Protein AF-A0A920KPE0-F1 (afdb_monomer_lite)

Secondary structure (DSSP, 8-state):
-HHHHHHHHHHHHHHHHHHHHHHHHHHHHHHHHHHHHHHHHTTT--HHHHHHHTHHHHHHHHHHHHHHHHHIIIII--GGG--THHHHHHHHHHHHHHHHHHHHHHHHHHHHHHHTT-----S-GGGGTTS-PPP----

Foldseek 3Di:
DPVVVVVVVVVVVVVVVVLVVLVVQLVVLCVVLVVVVVVVVVVPDDPLVVLLSCLSNLLSVLVSQVVVLVCCVPPPDDPVNCDDPNVVVSVVSNVVSVVSNVSSVVSVVVVVVVCVPDDDDDDDPVVCPVPPDDDDDDD

Sequence (139 aa):
MTASTGLYQVFRWVKYLTYALLSLNIWLFFSEELNSARFAIETGEEVALGVQLFSATLDTLAWVILLLLFELETAVIPDERLRGKIRFGIHGVRMLCTAAIVMAFLGYFGEWLTLLPSELLSGDACSRVTESWSVMNQA

Radius of gyration: 21.75 Å; chains: 1; bounding box: 50×40×61 Å

Structure (mmCIF, N/CA/C/O backbone):
data_AF-A0A920KPE0-F1
#
_entry.id   AF-A0A920KPE0-F1
#
loop_
_atom_site.group_PDB
_atom_site.id
_atom_site.type_symbol
_atom_site.label_atom_id
_atom_site.label_alt_id
_atom_site.label_comp_id
_atom_site.label_asym_id
_atom_site.label_entity_id
_atom_site.label_seq_id
_atom_site.pdbx_PDB_ins_code
_atom_site.Cartn_x
_atom_site.Cartn_y
_atom_site.Cartn_z
_atom_site.occupancy
_atom_site.B_iso_or_equiv
_atom_site.auth_seq_id
_atom_site.auth_comp_id
_atom_site.auth_asym_id
_atom_site.auth_atom_id
_atom_site.pdbx_PDB_model_num
ATOM 1 N N . MET A 1 1 ? -31.176 -10.974 26.320 1.00 53.03 1 MET A N 1
ATOM 2 C CA . MET A 1 1 ? -29.809 -10.415 26.466 1.00 53.03 1 MET A CA 1
ATOM 3 C C . MET A 1 1 ? -28.757 -11.121 25.599 1.00 53.03 1 MET A C 1
ATOM 5 O O . MET A 1 1 ? -27.768 -10.487 25.276 1.00 53.03 1 MET A O 1
ATOM 9 N N . THR A 1 2 ? -28.966 -12.364 25.146 1.00 58.94 2 THR A N 1
ATOM 10 C CA . THR A 1 2 ? -27.995 -13.158 24.355 1.00 58.94 2 THR A CA 1
ATOM 11 C C . THR A 1 2 ? -27.846 -12.752 22.880 1.00 58.94 2 THR A C 1
ATOM 13 O O . THR A 1 2 ? -26.748 -12.824 22.337 1.00 58.94 2 THR A O 1
ATOM 16 N N . ALA A 1 3 ? -28.913 -12.274 22.227 1.00 60.16 3 ALA A N 1
ATOM 17 C CA . ALA A 1 3 ? -28.871 -11.899 20.806 1.00 60.16 3 ALA A CA 1
ATOM 18 C C . ALA A 1 3 ? -27.933 -10.707 20.507 1.00 60.16 3 ALA A C 1
ATOM 20 O O . ALA A 1 3 ? -27.247 -10.697 19.487 1.00 60.16 3 ALA A O 1
ATOM 21 N N . SER A 1 4 ? -27.852 -9.735 21.426 1.00 66.06 4 SER A N 1
ATOM 22 C CA . SER A 1 4 ? -26.984 -8.552 21.293 1.00 66.06 4 SER A CA 1
ATOM 23 C C . SER A 1 4 ? -25.494 -8.920 21.363 1.00 66.06 4 SER A C 1
ATOM 25 O O . SER A 1 4 ? -24.676 -8.410 20.599 1.00 66.06 4 SER A O 1
ATOM 27 N N . THR A 1 5 ? -25.139 -9.890 22.211 1.00 75.75 5 THR A N 1
ATOM 28 C CA . THR A 1 5 ? -23.757 -10.365 22.354 1.00 75.75 5 THR A CA 1
ATOM 29 C C . THR A 1 5 ? -23.283 -11.134 21.118 1.00 75.75 5 THR A C 1
ATOM 31 O O . THR A 1 5 ? -22.133 -10.980 20.715 1.00 75.75 5 THR A O 1
ATOM 34 N N . GLY A 1 6 ? -24.163 -11.923 20.489 1.00 84.12 6 GLY A N 1
ATOM 35 C CA . GLY A 1 6 ? -23.836 -12.690 19.281 1.00 84.12 6 GLY A CA 1
ATOM 36 C C . GLY A 1 6 ? -23.527 -11.803 18.072 1.00 84.12 6 GLY A C 1
ATOM 37 O O . GLY A 1 6 ? -22.489 -11.971 17.437 1.00 84.12 6 GLY A O 1
ATOM 38 N N . LEU A 1 7 ? -24.372 -10.802 17.798 1.00 85.31 7 LEU A N 1
ATOM 39 C CA . LEU A 1 7 ? -24.152 -9.844 16.704 1.00 85.31 7 LEU A CA 1
ATOM 40 C C . LEU A 1 7 ? -22.862 -9.037 16.895 1.00 85.31 7 LEU A C 1
ATOM 42 O O . LEU A 1 7 ? -22.099 -8.851 15.949 1.00 85.31 7 LEU A O 1
ATOM 46 N N . TYR A 1 8 ? -22.585 -8.616 18.131 1.00 86.88 8 TYR A N 1
ATOM 47 C CA . TYR A 1 8 ? -21.343 -7.925 18.465 1.00 86.88 8 TYR A CA 1
ATOM 48 C C . TYR A 1 8 ? -20.101 -8.794 18.211 1.00 86.88 8 TYR A C 1
ATOM 50 O O . TYR A 1 8 ? -19.099 -8.311 17.681 1.00 86.88 8 TYR A O 1
ATOM 58 N N . GLN A 1 9 ? -20.159 -10.085 18.553 1.00 88.81 9 GLN A N 1
ATOM 59 C CA . GLN A 1 9 ? -19.064 -11.016 18.280 1.00 88.81 9 GLN A CA 1
ATOM 60 C C . GLN A 1 9 ? -18.859 -11.227 16.779 1.00 88.81 9 GLN A C 1
ATOM 62 O O . GLN A 1 9 ? -17.719 -11.163 16.326 1.00 88.81 9 GLN A O 1
ATOM 67 N N . VAL A 1 10 ? -19.931 -11.414 16.001 1.00 92.06 10 VAL A N 1
ATOM 68 C CA . VAL A 1 10 ? -19.840 -11.543 14.535 1.00 92.06 10 VAL A CA 1
ATOM 69 C C . VAL A 1 10 ? -19.199 -10.301 13.923 1.00 92.06 10 VAL A C 1
ATOM 71 O O . VAL A 1 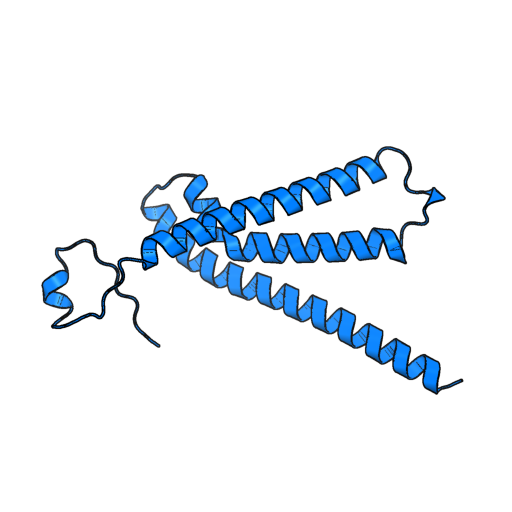10 ? -18.252 -10.423 13.151 1.00 92.06 10 VAL A O 1
ATOM 74 N N . PHE A 1 11 ? -19.642 -9.106 14.319 1.00 89.50 11 PHE A N 1
ATOM 75 C CA . PHE A 1 11 ? -19.056 -7.852 13.846 1.00 89.50 11 PHE A CA 1
ATOM 76 C C . PHE A 1 11 ? -17.555 -7.761 14.158 1.00 89.50 11 PHE A C 1
ATOM 78 O O . PHE A 1 11 ? -16.749 -7.410 13.296 1.00 89.50 11 PHE A O 1
ATOM 85 N N . ARG A 1 12 ? -17.158 -8.140 15.378 1.00 89.62 12 ARG A N 1
ATOM 86 C CA . ARG A 1 12 ? -15.751 -8.167 15.789 1.00 89.62 12 ARG A CA 1
ATOM 87 C C . ARG A 1 12 ? -14.926 -9.157 14.955 1.00 89.62 12 ARG A C 1
ATOM 89 O O . ARG A 1 12 ? -13.814 -8.819 14.559 1.00 89.62 12 ARG A O 1
ATOM 96 N N . TRP A 1 13 ? -15.465 -10.342 14.675 1.00 94.06 13 TRP A N 1
ATOM 97 C CA . TRP A 1 13 ? -14.807 -11.350 13.842 1.00 94.06 13 TRP A CA 1
ATOM 98 C C . TRP A 1 13 ? -14.624 -10.887 12.405 1.00 94.06 13 TRP A C 1
ATOM 100 O O . TRP A 1 13 ? -13.517 -10.984 11.887 1.00 94.06 13 TRP A O 1
ATOM 110 N N . VAL A 1 14 ? -15.672 -10.335 11.791 1.00 94.50 14 VAL A N 1
ATOM 111 C CA . VAL A 1 14 ? -15.598 -9.788 10.430 1.00 94.50 14 VAL A CA 1
ATOM 112 C C . VAL A 1 14 ? -14.526 -8.706 10.358 1.00 94.50 14 VAL A C 1
ATOM 114 O O . VAL A 1 14 ? -13.684 -8.754 9.472 1.00 94.50 14 VAL A O 1
ATOM 117 N N . LYS A 1 15 ? -14.482 -7.789 11.333 1.00 90.56 15 LYS A N 1
ATOM 118 C CA . LYS A 1 15 ? -13.456 -6.741 11.387 1.00 90.56 15 LYS A CA 1
ATOM 119 C C . LYS A 1 15 ? -12.037 -7.317 11.398 1.00 90.56 15 LYS A C 1
ATOM 121 O O . LYS A 1 15 ? -11.203 -6.909 10.594 1.00 90.56 15 LYS A O 1
ATOM 126 N N . TYR A 1 16 ? -11.750 -8.260 12.296 1.00 91.69 16 TYR A N 1
ATOM 127 C CA . TYR A 1 16 ? -10.410 -8.849 12.384 1.00 91.69 16 TYR A CA 1
ATOM 128 C C . TYR A 1 16 ? -10.060 -9.711 11.175 1.00 91.69 16 TYR A C 1
ATOM 130 O O . TYR A 1 16 ? -8.910 -9.699 10.748 1.00 91.69 16 TYR A O 1
ATOM 138 N N . LEU A 1 17 ? -11.041 -10.408 10.599 1.00 94.94 17 LEU A N 1
ATOM 139 C CA . LEU A 1 17 ? -10.851 -11.150 9.361 1.00 94.94 17 LEU A CA 1
ATOM 140 C C . LEU A 1 17 ? -10.487 -10.204 8.214 1.00 94.94 17 LEU A C 1
ATOM 142 O O . LEU A 1 17 ? -9.527 -10.471 7.503 1.00 94.94 17 LEU A O 1
ATOM 146 N N . THR A 1 18 ? -11.188 -9.076 8.076 1.00 93.94 18 THR A N 1
ATOM 147 C CA . THR A 1 18 ? -10.865 -8.048 7.082 1.00 93.94 18 THR A CA 1
ATOM 148 C C . THR A 1 18 ? -9.434 -7.550 7.265 1.00 93.94 18 THR A C 1
ATOM 150 O O . THR A 1 18 ? -8.657 -7.613 6.319 1.00 93.94 18 THR A O 1
ATOM 153 N N . TYR A 1 19 ? -9.031 -7.151 8.477 1.00 92.69 19 TYR A N 1
ATOM 154 C CA . TYR A 1 19 ? -7.646 -6.723 8.717 1.00 92.69 19 TYR A CA 1
ATOM 155 C C . TYR A 1 19 ? -6.619 -7.817 8.396 1.00 92.69 19 TYR A C 1
ATOM 157 O O . TYR A 1 19 ? -5.607 -7.521 7.770 1.00 92.69 19 TYR A O 1
ATOM 165 N N . ALA A 1 20 ? -6.887 -9.075 8.754 1.00 93.19 20 ALA A N 1
ATOM 166 C CA . ALA A 1 20 ? -5.997 -10.190 8.438 1.00 93.19 20 ALA A CA 1
ATOM 167 C C . ALA A 1 20 ? -5.871 -10.427 6.923 1.00 93.19 20 ALA A C 1
ATOM 169 O O . ALA A 1 20 ? -4.768 -10.635 6.424 1.00 93.19 20 ALA A O 1
ATOM 170 N N . LEU A 1 21 ? -6.981 -10.355 6.184 1.00 94.25 21 LEU A N 1
ATOM 171 C CA . LEU A 1 21 ? -6.994 -10.497 4.727 1.00 94.25 21 LEU A CA 1
ATOM 172 C C . LEU A 1 21 ? -6.289 -9.330 4.025 1.00 94.25 21 LEU A C 1
ATOM 174 O O . LEU A 1 21 ? -5.587 -9.554 3.040 1.00 94.25 21 LEU A O 1
ATOM 178 N N . LEU A 1 22 ? -6.422 -8.104 4.540 1.00 93.25 22 LEU A N 1
ATOM 179 C CA . LEU A 1 22 ? -5.677 -6.953 4.026 1.00 93.25 22 LEU A CA 1
ATOM 180 C C . LEU A 1 22 ? -4.174 -7.095 4.308 1.00 93.25 22 LEU A C 1
ATOM 182 O O . LEU A 1 22 ? -3.365 -6.852 3.418 1.00 93.25 22 LEU A O 1
ATOM 186 N N . SER A 1 23 ? -3.785 -7.551 5.503 1.00 91.12 23 SER A N 1
ATOM 187 C CA . SER A 1 23 ? -2.382 -7.864 5.809 1.00 91.12 23 SER A CA 1
ATOM 188 C C . SER A 1 23 ? -1.822 -8.968 4.910 1.00 91.12 23 SER A C 1
ATOM 190 O O . SER A 1 23 ? -0.671 -8.884 4.489 1.00 91.12 23 SER A O 1
ATOM 192 N N . LEU A 1 24 ? -2.633 -9.977 4.578 1.00 93.75 24 LEU A N 1
ATOM 193 C CA . LEU A 1 24 ? -2.250 -11.009 3.618 1.00 93.75 24 LEU A CA 1
ATOM 194 C C . LEU A 1 24 ? -2.066 -10.431 2.208 1.00 93.75 24 LEU A C 1
ATOM 196 O O . LEU A 1 24 ? -1.101 -10.790 1.546 1.00 93.75 24 LEU A O 1
ATOM 200 N N . ASN A 1 25 ? -2.941 -9.518 1.768 1.00 93.75 25 ASN A N 1
ATOM 201 C CA . ASN A 1 25 ? -2.790 -8.814 0.487 1.00 93.75 25 ASN A CA 1
ATOM 202 C C . ASN A 1 25 ? -1.448 -8.082 0.409 1.00 93.75 25 ASN A C 1
ATOM 204 O O . ASN A 1 25 ? -0.696 -8.293 -0.535 1.00 93.75 25 ASN A O 1
ATOM 208 N N . ILE A 1 26 ? -1.120 -7.296 1.438 1.00 92.06 26 ILE A N 1
ATOM 209 C CA . ILE A 1 26 ? 0.157 -6.576 1.526 1.00 92.06 26 ILE A CA 1
ATOM 210 C C . ILE A 1 26 ? 1.337 -7.544 1.401 1.00 92.06 26 ILE A C 1
ATOM 212 O O . ILE A 1 26 ? 2.285 -7.269 0.677 1.00 92.06 26 ILE A O 1
ATOM 216 N N . TRP A 1 27 ? 1.287 -8.686 2.095 1.00 91.88 27 TRP A N 1
ATOM 217 C CA . TRP A 1 27 ? 2.353 -9.686 2.026 1.00 91.88 27 TRP A CA 1
ATOM 218 C C . TRP A 1 27 ? 2.507 -10.294 0.627 1.00 91.88 27 TRP A C 1
ATOM 220 O O . TRP A 1 27 ? 3.632 -10.443 0.151 1.00 91.88 27 TRP A O 1
ATOM 230 N N . LEU A 1 28 ? 1.393 -10.651 -0.021 1.00 91.75 28 LEU A N 1
ATOM 231 C CA . LEU A 1 28 ? 1.405 -11.236 -1.362 1.00 91.75 28 LEU A CA 1
ATOM 232 C C . LEU A 1 28 ? 1.988 -10.255 -2.384 1.00 91.75 28 LEU A C 1
ATOM 234 O O . LEU A 1 28 ? 2.938 -10.616 -3.075 1.00 91.75 28 LEU A O 1
ATOM 238 N N . PHE A 1 29 ? 1.503 -9.008 -2.400 1.00 90.31 29 PHE A N 1
ATOM 239 C CA . PHE A 1 29 ? 2.032 -7.974 -3.294 1.00 90.31 29 PHE A CA 1
ATOM 240 C C . PHE A 1 29 ? 3.506 -7.700 -3.027 1.00 90.31 29 PHE A C 1
ATOM 242 O O . PHE A 1 29 ? 4.317 -7.750 -3.946 1.00 90.31 29 PHE A O 1
ATOM 249 N N . PHE A 1 30 ? 3.889 -7.528 -1.763 1.00 88.12 30 PHE A N 1
ATOM 250 C CA . PHE A 1 30 ? 5.278 -7.255 -1.419 1.00 88.12 30 PHE A CA 1
ATOM 251 C C . PHE A 1 30 ? 6.212 -8.394 -1.844 1.00 88.12 30 PHE A C 1
ATOM 253 O O . PHE A 1 30 ? 7.331 -8.145 -2.289 1.00 88.12 30 PHE A O 1
ATOM 260 N N . SER A 1 31 ? 5.765 -9.648 -1.732 1.00 89.75 31 SER A N 1
ATOM 261 C CA . SER A 1 31 ? 6.545 -10.805 -2.170 1.00 89.75 31 SER A CA 1
ATOM 262 C C . SER A 1 31 ? 6.767 -10.818 -3.684 1.00 89.75 31 SER A C 1
ATOM 264 O O . SER A 1 31 ? 7.859 -11.170 -4.130 1.00 89.75 31 SER A O 1
ATOM 266 N N . GLU A 1 32 ? 5.753 -10.475 -4.475 1.00 86.19 32 GLU A N 1
ATOM 267 C CA . GLU A 1 32 ? 5.860 -10.404 -5.936 1.00 86.19 32 GLU A CA 1
ATOM 268 C C . GLU A 1 32 ? 6.748 -9.233 -6.367 1.00 86.19 32 GLU A C 1
ATOM 270 O O . GLU A 1 32 ? 7.708 -9.419 -7.118 1.00 86.19 32 GLU A O 1
ATOM 275 N N . GLU A 1 33 ? 6.503 -8.049 -5.812 1.00 86.25 33 GLU A N 1
ATOM 276 C CA . GLU A 1 33 ? 7.243 -6.828 -6.131 1.00 86.25 33 GLU A CA 1
ATOM 277 C C . GLU A 1 33 ? 8.718 -6.930 -5.715 1.00 86.25 33 GLU A C 1
ATOM 279 O O . GLU A 1 33 ? 9.603 -6.504 -6.455 1.00 86.25 33 GLU A O 1
ATOM 284 N N . LEU A 1 34 ? 9.027 -7.572 -4.580 1.00 85.19 34 LEU A N 1
ATOM 285 C CA . LEU A 1 34 ? 10.410 -7.808 -4.155 1.00 85.19 34 LEU A CA 1
ATOM 286 C C . LEU A 1 34 ? 11.156 -8.760 -5.101 1.00 85.19 34 LEU A C 1
ATOM 288 O O . LEU A 1 34 ? 12.360 -8.594 -5.311 1.00 85.19 34 LEU A O 1
ATOM 292 N N . ASN A 1 35 ? 10.467 -9.753 -5.668 1.00 83.56 35 ASN A N 1
ATOM 293 C CA . ASN A 1 35 ? 11.059 -10.639 -6.668 1.00 83.56 35 ASN A CA 1
ATOM 294 C C . ASN A 1 35 ? 11.350 -9.878 -7.967 1.00 83.56 35 ASN A C 1
ATOM 296 O O . ASN A 1 35 ? 12.445 -10.023 -8.508 1.00 83.56 35 ASN A O 1
ATOM 300 N N . SER A 1 36 ? 10.435 -9.015 -8.412 1.00 78.31 36 SER A N 1
ATOM 301 C CA . SER A 1 36 ? 10.629 -8.146 -9.581 1.00 78.31 36 SER A CA 1
ATOM 302 C C . SER A 1 36 ? 11.735 -7.099 -9.363 1.00 78.31 36 SER A C 1
ATOM 304 O O . SER A 1 36 ? 12.548 -6.856 -10.254 1.00 78.31 36 SER A O 1
ATOM 306 N N . ALA A 1 37 ? 11.852 -6.540 -8.153 1.00 77.25 37 ALA A N 1
ATOM 307 C CA . ALA A 1 37 ? 12.861 -5.535 -7.792 1.00 77.25 37 ALA A CA 1
ATOM 308 C C . ALA A 1 37 ? 14.295 -6.039 -7.882 1.00 77.25 37 ALA A C 1
ATOM 310 O O . ALA A 1 37 ? 15.200 -5.277 -8.220 1.00 77.25 37 ALA A O 1
ATOM 311 N N . ARG A 1 38 ? 14.516 -7.329 -7.620 1.00 71.25 38 ARG A N 1
ATOM 312 C CA . ARG A 1 38 ? 15.846 -7.935 -7.757 1.00 71.25 38 ARG A CA 1
ATOM 313 C C . ARG A 1 38 ? 16.371 -7.847 -9.189 1.00 71.25 38 ARG A C 1
ATOM 315 O O . ARG A 1 38 ? 17.566 -7.647 -9.353 1.00 71.25 38 ARG A O 1
ATOM 322 N N . PHE A 1 39 ? 15.493 -7.934 -10.187 1.00 68.38 39 PHE A N 1
ATOM 323 C CA . PHE A 1 39 ? 15.870 -7.827 -11.598 1.00 68.38 39 PHE A CA 1
ATOM 324 C C . PHE A 1 39 ? 16.028 -6.368 -12.059 1.00 68.38 39 PHE A C 1
ATOM 326 O O . PHE A 1 39 ? 16.912 -6.080 -12.857 1.00 68.38 39 PHE A O 1
ATOM 333 N N . ALA A 1 40 ? 15.238 -5.435 -11.514 1.00 66.50 40 ALA A N 1
ATOM 334 C CA . ALA A 1 40 ? 15.320 -4.006 -11.849 1.00 66.50 40 ALA A CA 1
ATOM 335 C C . ALA A 1 40 ? 16.535 -3.281 -11.224 1.00 66.50 40 ALA A C 1
ATOM 337 O O . ALA A 1 40 ? 17.052 -2.312 -11.772 1.00 66.50 40 ALA A O 1
ATOM 338 N N . ILE A 1 41 ? 17.032 -3.738 -10.068 1.00 59.22 41 ILE A N 1
ATOM 339 C CA . ILE A 1 41 ? 18.230 -3.148 -9.437 1.00 59.22 41 ILE A CA 1
ATOM 340 C C . ILE A 1 41 ? 19.501 -3.468 -10.241 1.00 59.22 41 ILE A C 1
ATOM 342 O O . ILE A 1 41 ? 20.449 -2.683 -10.239 1.00 59.22 41 ILE A O 1
ATOM 346 N N . GLU A 1 42 ? 19.518 -4.586 -10.967 1.00 58.22 42 GLU A N 1
ATOM 347 C CA . GLU A 1 42 ? 20.649 -4.995 -11.804 1.00 58.22 42 GLU A CA 1
ATOM 348 C C . GLU A 1 42 ? 20.794 -4.118 -13.067 1.00 58.22 42 GLU A C 1
ATOM 350 O O . GLU A 1 42 ? 21.891 -4.001 -13.613 1.00 58.22 42 GLU A O 1
ATOM 355 N N . THR A 1 43 ? 19.725 -3.421 -13.480 1.00 57.69 43 THR A N 1
ATOM 356 C CA . THR A 1 43 ? 19.700 -2.500 -14.633 1.00 57.69 43 THR A CA 1
ATOM 357 C C . THR A 1 43 ? 19.938 -1.025 -14.273 1.00 57.69 43 THR A C 1
ATOM 359 O O . THR A 1 43 ? 20.141 -0.213 -15.175 1.00 57.69 43 THR A O 1
ATOM 362 N N . GLY A 1 44 ? 20.007 -0.670 -12.982 1.00 54.78 44 GLY A N 1
ATOM 363 C CA . GLY A 1 44 ? 20.429 0.661 -12.515 1.00 54.78 44 GLY A CA 1
ATOM 364 C C . GLY A 1 44 ? 19.400 1.791 -12.671 1.00 54.78 44 GLY A C 1
ATOM 365 O O . GLY A 1 44 ? 19.796 2.947 -12.823 1.00 54.78 44 GLY A O 1
ATOM 366 N N . GLU A 1 45 ? 18.100 1.486 -12.647 1.00 55.62 45 GLU A N 1
ATOM 367 C CA . GLU A 1 45 ? 17.027 2.466 -12.877 1.00 55.62 45 GLU A CA 1
ATOM 368 C C . GLU A 1 45 ? 16.645 3.340 -11.661 1.00 55.62 45 GLU A C 1
ATOM 370 O O . GLU A 1 45 ? 16.870 3.002 -10.498 1.00 55.62 45 GLU A O 1
ATOM 375 N N . GLU A 1 46 ? 16.076 4.515 -11.966 1.00 60.38 46 GLU A N 1
ATOM 376 C CA . GLU A 1 46 ? 15.782 5.625 -11.051 1.00 60.38 46 GLU A CA 1
ATOM 377 C C . GLU A 1 46 ? 14.780 5.309 -9.918 1.00 60.38 46 GLU A C 1
ATOM 379 O O . GLU A 1 46 ? 13.929 4.427 -10.005 1.00 60.38 46 GLU A O 1
ATOM 384 N N . VAL A 1 47 ? 14.795 6.144 -8.867 1.00 56.12 47 VAL A N 1
ATOM 385 C CA . VAL A 1 47 ? 13.879 6.102 -7.702 1.00 56.12 47 VAL A CA 1
ATOM 386 C C . VAL A 1 47 ? 12.391 6.123 -8.096 1.00 56.12 47 VAL A C 1
ATOM 388 O O . VAL A 1 47 ? 11.563 5.553 -7.386 1.00 56.12 47 VAL A O 1
ATOM 391 N N . ALA A 1 48 ? 12.041 6.749 -9.225 1.00 56.12 48 ALA A N 1
ATOM 392 C CA . ALA A 1 48 ? 10.675 6.766 -9.750 1.00 56.12 48 ALA A CA 1
ATOM 393 C C . ALA A 1 48 ? 10.181 5.361 -10.141 1.00 56.12 48 ALA A C 1
ATOM 395 O O . ALA A 1 48 ? 9.023 5.029 -9.87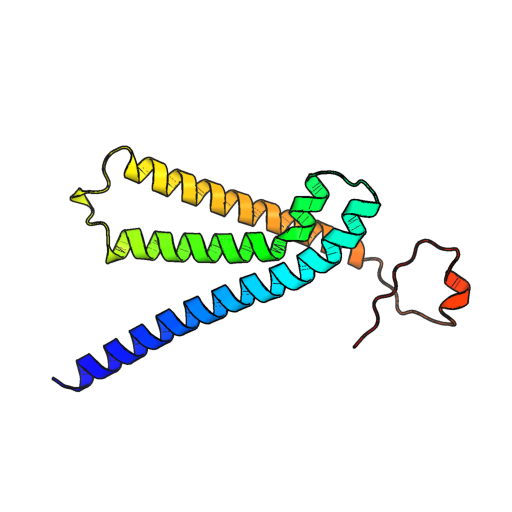9 1.00 56.12 48 ALA A O 1
ATOM 396 N N . LEU A 1 49 ? 11.076 4.512 -10.659 1.00 64.12 49 LEU A N 1
ATOM 397 C CA . LEU A 1 49 ? 10.776 3.116 -10.967 1.00 64.12 49 LEU A CA 1
ATOM 398 C C . LEU A 1 49 ? 10.516 2.319 -9.686 1.00 64.12 49 LEU A C 1
ATOM 400 O O . LEU A 1 49 ? 9.617 1.490 -9.642 1.00 64.12 49 LEU A O 1
ATOM 404 N N . GLY A 1 50 ? 11.238 2.632 -8.604 1.00 64.69 50 GLY A N 1
ATOM 405 C CA . GLY A 1 50 ? 11.009 2.027 -7.291 1.00 64.69 50 GLY A CA 1
ATOM 406 C C . GLY A 1 50 ? 9.605 2.300 -6.740 1.00 64.69 50 GLY A C 1
ATOM 407 O O . GLY A 1 50 ? 8.992 1.411 -6.160 1.00 64.69 50 GLY A O 1
ATOM 408 N N . VAL A 1 51 ? 9.056 3.501 -6.948 1.00 65.69 51 VAL A N 1
ATOM 409 C CA . VAL A 1 51 ? 7.679 3.811 -6.517 1.00 65.69 51 VAL A CA 1
ATOM 410 C C . VAL A 1 51 ? 6.639 3.119 -7.402 1.00 65.69 51 VAL A C 1
ATOM 412 O O . VAL A 1 51 ? 5.629 2.650 -6.884 1.00 65.69 51 VAL A O 1
ATOM 415 N N . GLN A 1 52 ? 6.893 3.015 -8.709 1.00 71.06 52 GLN A N 1
ATOM 416 C CA . GLN A 1 52 ? 6.042 2.252 -9.626 1.00 71.06 52 GLN A CA 1
ATOM 417 C C . GLN A 1 52 ? 6.037 0.758 -9.274 1.00 71.06 52 GLN A C 1
ATOM 419 O O . GLN A 1 52 ? 4.979 0.136 -9.253 1.00 71.06 52 GLN A O 1
ATOM 424 N N . LEU A 1 53 ? 7.198 0.212 -8.916 1.00 77.19 53 LEU A N 1
ATOM 425 C CA . LEU A 1 53 ? 7.373 -1.210 -8.651 1.00 77.19 53 LEU A CA 1
ATOM 426 C C . LEU A 1 53 ? 6.726 -1.678 -7.349 1.00 77.19 53 LEU A C 1
ATOM 428 O O . LEU A 1 53 ? 6.306 -2.822 -7.275 1.00 77.19 53 LEU A O 1
ATOM 432 N N . PHE A 1 54 ? 6.642 -0.806 -6.342 1.00 83.62 54 PHE A N 1
ATOM 433 C CA . PHE A 1 54 ? 5.965 -1.089 -5.071 1.00 83.62 54 PHE A CA 1
ATOM 434 C C . PHE A 1 54 ? 4.574 -0.442 -4.975 1.00 83.62 54 PHE A C 1
ATOM 436 O O . PHE A 1 54 ? 4.052 -0.227 -3.877 1.00 83.62 54 PHE A O 1
ATOM 443 N N . SER A 1 55 ? 3.985 -0.072 -6.117 1.00 88.06 55 SER A N 1
ATOM 444 C CA . SER A 1 55 ? 2.720 0.662 -6.192 1.00 88.06 55 SER A CA 1
ATOM 445 C C . SER A 1 55 ? 1.574 -0.067 -5.478 1.00 88.06 55 SER A C 1
ATOM 447 O O . SER A 1 55 ? 0.849 0.547 -4.688 1.00 88.06 55 SER A O 1
ATOM 449 N N . ALA A 1 56 ? 1.446 -1.385 -5.674 1.00 89.38 56 ALA A N 1
ATOM 450 C CA . ALA A 1 56 ? 0.347 -2.157 -5.101 1.00 89.38 56 ALA A CA 1
ATOM 451 C C . ALA A 1 56 ? 0.510 -2.361 -3.592 1.00 89.38 56 ALA A C 1
ATOM 453 O O . ALA A 1 56 ? -0.452 -2.211 -2.824 1.00 89.38 56 ALA A O 1
ATOM 454 N N . THR A 1 57 ? 1.735 -2.618 -3.132 1.00 90.56 57 THR A N 1
ATOM 455 C CA . THR A 1 57 ? 2.020 -2.682 -1.692 1.00 90.56 57 THR A CA 1
ATOM 456 C C . THR A 1 57 ? 1.788 -1.338 -1.008 1.00 90.56 57 THR A C 1
ATOM 458 O O . THR A 1 57 ? 1.188 -1.291 0.067 1.00 90.56 57 THR A O 1
ATOM 461 N N . LEU A 1 58 ? 2.230 -0.231 -1.611 1.00 89.19 58 LEU A N 1
ATOM 462 C CA . LEU A 1 58 ? 2.064 1.103 -1.031 1.00 89.19 58 LEU A CA 1
ATOM 463 C C . LEU A 1 58 ? 0.594 1.533 -0.965 1.00 89.19 58 LEU A C 1
ATOM 465 O O . LEU A 1 58 ? 0.186 2.088 0.058 1.00 89.19 58 LEU A O 1
ATOM 469 N N . ASP A 1 59 ? -0.206 1.248 -1.995 1.00 92.75 59 ASP A N 1
ATOM 470 C CA . ASP A 1 59 ? -1.647 1.534 -1.998 1.00 92.75 59 ASP A CA 1
ATOM 471 C C . ASP A 1 59 ? -2.371 0.750 -0.895 1.00 92.75 59 ASP A C 1
ATOM 473 O O . ASP A 1 59 ? -3.040 1.329 -0.033 1.00 92.75 59 ASP A O 1
ATOM 477 N N . THR A 1 60 ? -2.173 -0.570 -0.843 1.00 93.12 60 THR A N 1
ATOM 478 C CA . THR A 1 60 ? -2.839 -1.427 0.152 1.00 93.12 60 THR A CA 1
ATOM 479 C C . THR A 1 60 ? -2.417 -1.104 1.587 1.00 93.12 60 THR A C 1
ATOM 481 O O . THR A 1 60 ? -3.263 -1.075 2.487 1.00 93.12 60 THR A O 1
ATOM 484 N N . LEU A 1 61 ? -1.143 -0.767 1.815 1.00 92.38 61 LEU A N 1
ATOM 485 C CA . LEU A 1 61 ? -0.665 -0.255 3.102 1.00 92.38 61 LEU A CA 1
ATOM 486 C C . LEU A 1 61 ? -1.309 1.083 3.466 1.00 92.38 61 LEU A C 1
ATOM 488 O O . LEU A 1 61 ? -1.746 1.255 4.607 1.00 92.38 61 LEU A O 1
ATOM 492 N N . ALA A 1 62 ? -1.387 2.029 2.526 1.00 93.75 62 ALA A N 1
ATOM 493 C CA . ALA A 1 62 ? -1.994 3.333 2.767 1.00 93.75 62 ALA A CA 1
ATOM 494 C C . ALA A 1 62 ? -3.470 3.197 3.163 1.00 93.75 62 ALA A C 1
ATOM 496 O O . ALA A 1 62 ? -3.899 3.817 4.140 1.00 93.75 62 ALA A O 1
ATOM 497 N N . TRP A 1 63 ? -4.223 2.328 2.485 1.00 94.12 63 TRP A N 1
ATOM 498 C CA . TRP A 1 63 ? -5.604 2.013 2.851 1.00 94.12 63 TRP A CA 1
ATOM 499 C C . TRP A 1 63 ? -5.722 1.400 4.250 1.00 94.12 63 TRP A C 1
ATOM 501 O O . TRP A 1 63 ? -6.551 1.859 5.039 1.00 94.12 63 TRP A O 1
ATOM 511 N N . VAL A 1 64 ? -4.879 0.423 4.610 1.00 93.94 64 VAL A N 1
ATOM 512 C CA . VAL A 1 64 ? -4.876 -0.163 5.966 1.00 93.94 64 VAL A CA 1
ATOM 513 C C . VAL A 1 64 ? -4.575 0.891 7.029 1.00 93.94 64 VAL A C 1
ATOM 515 O O . VAL A 1 64 ? -5.265 0.950 8.047 1.00 93.94 64 VAL A O 1
ATOM 518 N N . ILE A 1 65 ? -3.580 1.751 6.798 1.00 92.25 65 ILE A N 1
ATOM 519 C CA . ILE A 1 65 ? -3.217 2.819 7.735 1.00 92.25 65 ILE A CA 1
ATOM 520 C C . ILE A 1 65 ? -4.375 3.809 7.900 1.00 92.25 65 ILE A C 1
ATOM 522 O O . ILE A 1 65 ? -4.680 4.190 9.029 1.00 92.25 65 ILE A O 1
ATOM 526 N N . LEU A 1 66 ? -5.059 4.195 6.818 1.00 92.25 66 LEU A N 1
ATOM 527 C CA . LEU A 1 66 ? -6.233 5.073 6.888 1.00 92.25 66 LEU A CA 1
ATOM 528 C C . LEU A 1 66 ? -7.396 4.432 7.656 1.00 92.25 66 LEU A C 1
ATOM 530 O O . LEU A 1 66 ? -8.043 5.122 8.444 1.00 92.25 66 LEU A O 1
ATOM 534 N N . LEU A 1 67 ? -7.642 3.131 7.476 1.00 91.50 67 LEU A N 1
ATOM 535 C CA . LEU A 1 67 ? -8.664 2.394 8.228 1.00 91.50 67 LEU A CA 1
ATOM 536 C C . LEU A 1 67 ? -8.339 2.342 9.725 1.00 91.50 67 LEU A C 1
ATOM 538 O O . LEU A 1 67 ? -9.201 2.645 10.550 1.00 91.50 67 LEU A O 1
ATOM 542 N N . LEU A 1 68 ? -7.087 2.042 10.078 1.00 89.69 68 LEU A N 1
ATOM 543 C CA . LEU A 1 68 ? -6.625 2.060 11.468 1.00 89.69 68 LEU A CA 1
ATOM 544 C C . LEU A 1 68 ? -6.711 3.464 12.072 1.00 89.69 68 LEU A C 1
ATOM 546 O O . LEU A 1 68 ? -7.106 3.616 13.226 1.00 89.69 68 LEU A O 1
ATOM 550 N N . LEU A 1 69 ? -6.371 4.496 11.298 1.00 90.19 69 LEU A N 1
ATOM 551 C CA . LEU A 1 69 ? -6.462 5.891 11.719 1.00 90.19 69 LEU A CA 1
ATOM 552 C C . LEU A 1 69 ? -7.916 6.311 11.965 1.00 90.19 69 LEU A C 1
ATOM 554 O O . LEU A 1 69 ? -8.197 6.981 12.956 1.00 90.19 69 LEU A O 1
ATOM 558 N N . PHE A 1 70 ? -8.836 5.890 11.098 1.00 86.50 70 PHE A N 1
ATOM 559 C CA . PHE A 1 70 ? -10.269 6.121 11.258 1.00 86.50 70 PHE A CA 1
ATOM 560 C C . PHE A 1 70 ? -10.832 5.392 12.486 1.00 86.50 70 PHE A C 1
ATOM 562 O O . PHE A 1 70 ? -11.595 5.972 13.262 1.00 86.50 70 PHE A O 1
ATOM 569 N N . GLU A 1 71 ? -10.430 4.139 12.708 1.00 86.94 71 GLU A N 1
ATOM 570 C CA . GLU A 1 71 ? -10.816 3.387 13.904 1.00 86.94 71 GLU A CA 1
ATOM 571 C C . GLU A 1 71 ? -10.253 4.037 15.176 1.00 86.94 71 GLU A C 1
ATOM 573 O O . GLU A 1 71 ? -10.952 4.142 16.180 1.00 86.94 71 GLU A O 1
ATOM 578 N N . LEU A 1 72 ? -9.020 4.545 15.133 1.00 84.69 72 LEU A N 1
ATOM 579 C CA . LEU A 1 72 ? -8.411 5.266 16.248 1.00 84.69 72 LEU A CA 1
ATOM 580 C C . LEU A 1 72 ? -9.167 6.569 16.569 1.00 84.69 72 LEU A C 1
ATOM 582 O O . LEU A 1 72 ? -9.439 6.839 17.740 1.00 84.69 72 LEU A O 1
ATOM 586 N N . GLU A 1 73 ? -9.531 7.351 15.547 1.00 82.38 73 GLU A N 1
ATOM 587 C CA . GLU A 1 73 ? -10.275 8.616 15.678 1.00 82.38 73 GLU A CA 1
ATOM 588 C C . GLU A 1 73 ? -11.691 8.400 16.234 1.00 82.38 73 GLU A C 1
ATOM 590 O O . GLU A 1 73 ? -12.162 9.206 17.028 1.00 82.38 73 GLU A O 1
ATOM 595 N N . THR A 1 74 ? -12.353 7.297 15.874 1.00 80.69 74 THR A N 1
ATOM 596 C CA . THR A 1 74 ? -13.756 7.047 16.256 1.00 80.69 74 THR A CA 1
ATOM 597 C C . THR A 1 74 ? -13.940 6.157 17.488 1.00 80.69 74 THR A C 1
ATOM 599 O O . THR A 1 74 ? -14.933 6.315 18.198 1.00 80.69 74 THR A O 1
ATOM 602 N N . ALA A 1 75 ? -13.021 5.228 17.772 1.00 74.62 75 ALA A N 1
ATOM 603 C CA . ALA A 1 75 ? -13.169 4.254 18.860 1.00 74.62 75 ALA A CA 1
ATOM 604 C C . ALA A 1 75 ? -12.253 4.504 20.068 1.00 74.62 75 ALA A C 1
ATOM 606 O O . ALA A 1 75 ? -12.582 4.055 21.167 1.00 74.62 75 ALA A O 1
ATOM 607 N N . VAL A 1 76 ? -11.106 5.175 19.891 1.00 70.56 76 VAL A N 1
ATOM 608 C CA . VAL A 1 76 ? -10.071 5.279 20.939 1.00 70.56 76 VAL A CA 1
ATOM 609 C C . VAL A 1 76 ? -9.860 6.710 21.427 1.00 70.56 76 VAL A C 1
ATOM 611 O O . VAL A 1 76 ? -9.683 6.908 22.629 1.00 70.56 76 VAL A O 1
ATOM 614 N N . ILE A 1 77 ? -9.856 7.709 20.537 1.00 70.94 77 ILE A N 1
ATOM 615 C CA . ILE A 1 77 ? -9.559 9.097 20.913 1.00 70.94 77 ILE A CA 1
ATOM 616 C C . ILE A 1 77 ? -10.871 9.873 21.126 1.00 70.94 77 ILE A C 1
ATOM 618 O O . ILE A 1 77 ? -11.517 10.236 20.150 1.00 70.94 77 ILE A O 1
ATOM 622 N N . PRO A 1 78 ? -11.271 10.192 22.372 1.00 64.00 78 PRO A N 1
ATOM 623 C CA . PRO A 1 78 ? -12.391 11.100 22.608 1.00 64.00 78 PRO A CA 1
ATOM 624 C C . PRO A 1 78 ? -12.049 12.512 22.100 1.00 64.00 78 PRO A C 1
ATOM 626 O O . PRO A 1 78 ? -10.921 12.977 22.300 1.00 64.00 78 PRO A O 1
ATOM 629 N N . ASP A 1 79 ? -13.022 13.209 21.496 1.00 59.88 79 ASP A N 1
ATOM 630 C CA . ASP A 1 79 ? -12.891 14.553 20.881 1.00 59.88 79 ASP A CA 1
ATOM 631 C C . ASP A 1 79 ? -12.143 15.572 21.763 1.00 59.88 79 ASP A C 1
ATOM 633 O O . ASP A 1 79 ? -11.423 16.456 21.295 1.00 59.88 79 ASP A O 1
ATOM 637 N N . GLU A 1 80 ? -12.243 15.408 23.078 1.00 61.59 80 GLU A N 1
ATOM 638 C CA . GLU A 1 80 ? -11.605 16.238 24.098 1.00 61.59 80 GLU A CA 1
ATOM 639 C C . GLU A 1 80 ? -10.065 16.173 24.086 1.00 61.59 80 GLU A C 1
ATOM 641 O O . GLU A 1 80 ? -9.387 17.096 24.551 1.00 61.59 80 GLU A O 1
ATOM 646 N N . ARG A 1 81 ? -9.493 15.072 23.581 1.00 60.91 81 ARG A N 1
ATOM 647 C CA . ARG A 1 81 ? -8.046 14.805 23.500 1.00 60.91 81 ARG A CA 1
ATOM 648 C C . ARG A 1 81 ? -7.462 15.093 22.113 1.00 60.91 81 ARG A C 1
ATOM 650 O O . ARG A 1 81 ? -6.239 15.151 21.982 1.00 60.91 81 ARG A O 1
ATOM 657 N N . LEU A 1 82 ? -8.297 15.372 21.108 1.00 59.81 82 LEU A N 1
ATOM 658 C CA . LEU A 1 82 ? -7.908 15.769 19.745 1.00 59.81 82 LEU A CA 1
ATOM 659 C C . LEU A 1 82 ? -7.430 17.239 19.666 1.00 59.81 82 LEU A C 1
ATOM 661 O O . LEU A 1 82 ? -7.804 18.011 18.784 1.00 59.81 82 LEU A O 1
ATOM 665 N N . ARG A 1 83 ? -6.562 17.667 20.592 1.00 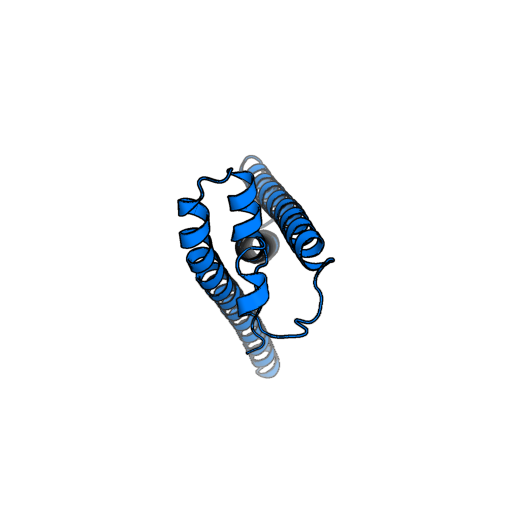60.09 83 ARG A N 1
ATOM 666 C CA . ARG A 1 83 ? -5.995 19.027 20.618 1.00 60.09 83 ARG A CA 1
ATOM 667 C C . ARG A 1 83 ? -4.498 19.035 20.303 1.00 60.09 83 ARG A C 1
ATOM 669 O O . ARG A 1 83 ? -3.726 18.206 20.775 1.00 60.09 83 ARG A O 1
ATOM 676 N N . GLY A 1 84 ? -4.072 20.022 19.513 1.00 74.25 84 GLY A N 1
ATOM 677 C CA . GLY A 1 84 ? -2.658 20.311 19.248 1.00 74.25 84 GLY A CA 1
ATOM 678 C C . GLY A 1 84 ? -1.949 19.273 18.368 1.00 74.25 84 GLY A C 1
ATOM 679 O O . GLY A 1 84 ? -2.358 19.025 17.235 1.00 74.25 84 GLY A O 1
ATOM 680 N N . LYS A 1 85 ? -0.854 18.695 18.882 1.00 70.94 85 LYS A N 1
ATOM 681 C CA . LYS A 1 85 ? 0.103 17.856 18.130 1.00 70.94 85 LYS A CA 1
ATOM 682 C C . LYS A 1 85 ? -0.504 16.559 17.580 1.00 70.94 85 LYS A C 1
ATOM 684 O O . LYS A 1 85 ? -0.109 16.128 16.503 1.00 70.94 85 LYS A O 1
ATOM 689 N N . ILE A 1 86 ? -1.481 15.970 18.275 1.00 76.75 86 ILE A N 1
ATOM 690 C CA . ILE A 1 86 ? -2.160 14.737 17.836 1.00 76.75 86 ILE A CA 1
ATOM 691 C C . ILE A 1 86 ? -2.971 14.996 16.561 1.00 76.75 86 ILE A C 1
ATOM 693 O O . ILE A 1 86 ? -2.860 14.240 15.603 1.00 76.75 86 ILE A O 1
ATOM 697 N N . ARG A 1 87 ? -3.703 16.117 16.494 1.00 79.25 87 ARG A N 1
ATOM 698 C CA . ARG A 1 87 ? -4.451 16.519 15.292 1.00 79.25 87 ARG A CA 1
ATOM 699 C C . ARG A 1 87 ? -3.528 16.714 14.087 1.00 79.25 87 ARG A C 1
ATOM 701 O O . ARG A 1 87 ? -3.858 16.270 12.991 1.00 79.25 87 ARG A O 1
ATOM 708 N N . PHE A 1 88 ? -2.377 17.355 14.297 1.00 83.06 88 PHE A N 1
ATOM 709 C CA . PHE A 1 88 ? -1.377 17.538 13.244 1.00 83.06 88 PHE A CA 1
ATOM 710 C C . PHE A 1 88 ? -0.774 16.202 12.794 1.00 83.06 88 PHE A C 1
ATOM 712 O O . PHE A 1 88 ? -0.661 15.972 11.597 1.00 83.06 88 PHE A O 1
ATOM 719 N N . GLY A 1 89 ? -0.468 15.294 13.728 1.00 85.56 89 GLY A N 1
ATOM 720 C CA . GLY A 1 89 ? -0.003 13.941 13.411 1.00 85.56 89 GLY A CA 1
ATOM 721 C C . GLY A 1 89 ? -1.015 13.150 12.577 1.00 85.56 89 GLY A C 1
ATOM 722 O O . GLY A 1 89 ? -0.650 12.610 11.539 1.00 85.56 89 GLY A O 1
ATOM 723 N N . ILE A 1 90 ? -2.295 13.155 12.967 1.00 86.19 90 ILE A N 1
ATOM 724 C CA . ILE A 1 90 ? -3.380 12.488 12.225 1.00 86.19 90 ILE A CA 1
ATOM 725 C C . ILE A 1 90 ? -3.513 13.068 10.810 1.00 86.19 90 ILE A C 1
ATOM 727 O O . ILE A 1 90 ? -3.573 12.316 9.840 1.00 86.19 90 ILE A O 1
ATOM 731 N N . HIS A 1 91 ? -3.526 14.398 10.665 1.00 88.12 91 HIS A N 1
ATOM 732 C CA . HIS A 1 91 ? -3.582 15.033 9.342 1.00 88.12 91 HIS A CA 1
ATOM 733 C C . HIS A 1 91 ? -2.326 14.766 8.505 1.00 88.12 91 HIS A C 1
ATOM 735 O O . HIS A 1 91 ? -2.443 14.568 7.301 1.00 88.12 91 HIS A O 1
ATOM 741 N N . GLY A 1 92 ? -1.146 14.721 9.128 1.00 90.56 92 GLY A N 1
ATOM 742 C CA . GLY A 1 92 ? 0.110 14.399 8.457 1.00 90.56 92 GLY A CA 1
ATOM 743 C C . GLY A 1 92 ? 0.122 12.973 7.913 1.00 90.56 92 GLY A C 1
ATOM 744 O O . GLY A 1 92 ? 0.415 12.775 6.739 1.00 90.56 92 GLY A O 1
ATOM 745 N N . VAL A 1 93 ? -0.276 11.991 8.729 1.00 91.44 93 VAL A N 1
ATOM 746 C CA . VAL A 1 93 ? -0.410 10.592 8.289 1.00 91.44 93 VAL A CA 1
ATOM 747 C C . VAL A 1 93 ? -1.455 10.478 7.183 1.00 91.44 93 VAL A C 1
ATOM 749 O O . VAL A 1 93 ? -1.189 9.847 6.167 1.00 91.44 93 VAL A O 1
ATOM 752 N N . ARG A 1 94 ? -2.606 11.151 7.319 1.00 92.94 94 ARG A N 1
ATOM 753 C CA . ARG A 1 94 ? -3.638 11.177 6.274 1.00 92.94 94 ARG A CA 1
ATOM 754 C C . ARG A 1 94 ? -3.090 11.724 4.956 1.00 92.94 94 ARG A C 1
ATOM 756 O O . ARG A 1 94 ? -3.276 11.095 3.925 1.00 92.94 94 ARG A O 1
ATOM 763 N N . MET A 1 95 ? -2.387 12.855 4.998 1.00 93.25 95 MET A N 1
ATOM 764 C CA . MET A 1 95 ? -1.785 13.469 3.815 1.00 93.25 95 MET A CA 1
ATOM 765 C C . MET A 1 95 ? -0.735 12.555 3.174 1.00 93.25 95 MET A C 1
ATOM 767 O O . MET A 1 95 ? -0.728 12.412 1.955 1.00 93.25 95 MET A O 1
ATOM 771 N N . LEU A 1 96 ? 0.110 11.908 3.982 1.00 92.69 96 LEU A N 1
ATOM 772 C CA . LEU A 1 96 ? 1.110 10.953 3.507 1.00 92.69 96 LEU A CA 1
ATOM 773 C C . LEU A 1 96 ? 0.457 9.745 2.822 1.00 92.69 96 LEU A C 1
ATOM 775 O O . LEU A 1 96 ? 0.863 9.382 1.722 1.00 92.69 96 LEU A O 1
ATOM 779 N N . CYS A 1 97 ? -0.577 9.158 3.429 1.00 94.44 97 CYS A N 1
ATOM 780 C CA . CYS A 1 97 ? -1.323 8.050 2.833 1.00 94.44 97 CYS A CA 1
ATOM 781 C C . CYS A 1 97 ? -2.016 8.471 1.533 1.00 94.44 97 CYS A C 1
ATOM 783 O O . CYS A 1 97 ? -1.931 7.755 0.543 1.00 94.44 97 CYS A O 1
ATOM 785 N N . THR A 1 98 ? -2.651 9.645 1.491 1.00 92.75 98 THR A N 1
ATOM 786 C CA . THR A 1 98 ? -3.253 10.160 0.252 1.00 92.75 98 THR A CA 1
ATOM 787 C C . THR A 1 98 ? -2.202 10.377 -0.836 1.00 92.75 98 THR A C 1
ATOM 789 O O . THR A 1 98 ? -2.448 10.032 -1.987 1.00 92.75 98 THR A O 1
ATOM 792 N N . ALA A 1 99 ? -1.021 10.900 -0.493 1.00 91.88 99 ALA A N 1
ATOM 793 C CA . ALA A 1 99 ? 0.074 11.043 -1.447 1.00 91.88 99 ALA A CA 1
ATOM 794 C C . ALA A 1 99 ? 0.551 9.679 -1.972 1.00 91.88 99 ALA A C 1
ATOM 796 O O . ALA A 1 99 ? 0.734 9.534 -3.176 1.00 91.88 99 ALA A O 1
ATOM 797 N N . ALA A 1 100 ? 0.681 8.671 -1.103 1.00 90.50 100 ALA A N 1
ATOM 798 C CA . ALA A 1 100 ? 1.036 7.309 -1.504 1.00 90.50 100 ALA A CA 1
ATOM 799 C C . ALA A 1 100 ? 0.011 6.702 -2.479 1.00 90.50 100 ALA A C 1
ATOM 801 O O . ALA A 1 100 ? 0.412 6.143 -3.493 1.00 90.50 100 ALA A O 1
ATOM 802 N N . ILE A 1 101 ? -1.291 6.895 -2.237 1.00 92.12 101 ILE A N 1
ATOM 803 C CA . ILE A 1 101 ? -2.365 6.436 -3.139 1.00 92.12 101 ILE A CA 1
ATOM 804 C C . ILE A 1 101 ? -2.266 7.121 -4.512 1.00 92.12 101 ILE A C 1
ATOM 806 O O . ILE A 1 101 ? -2.385 6.470 -5.548 1.00 92.12 101 ILE A O 1
ATOM 810 N N . VAL A 1 102 ? -2.014 8.435 -4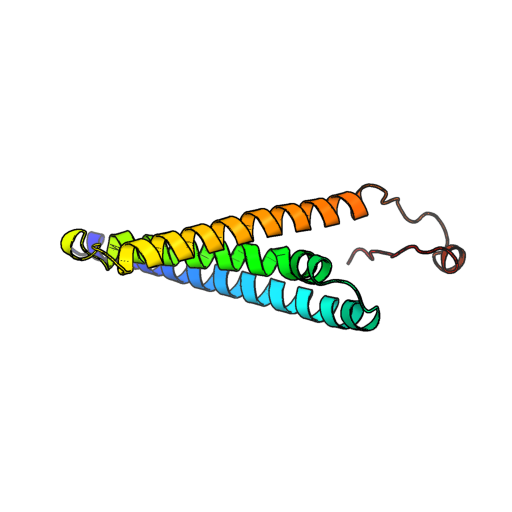.549 1.00 91.50 102 VAL A N 1
ATOM 811 C CA . VAL A 1 102 ? -1.832 9.167 -5.817 1.00 91.50 102 VAL A CA 1
ATOM 812 C C . VAL A 1 102 ? -0.593 8.672 -6.566 1.00 91.50 102 VAL A C 1
ATOM 814 O O . VAL A 1 102 ? -0.643 8.494 -7.7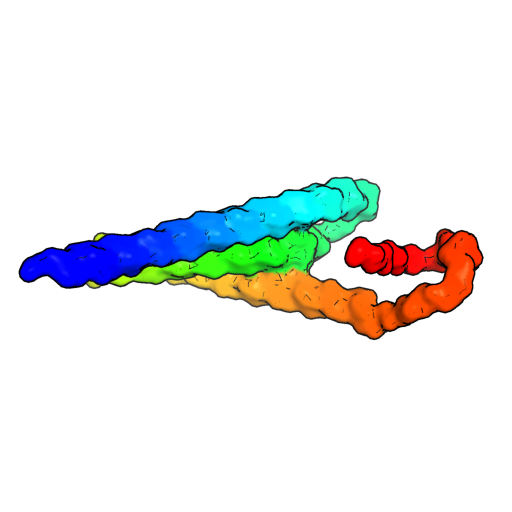79 1.00 91.50 102 VAL A O 1
ATOM 817 N N . MET A 1 103 ? 0.508 8.420 -5.858 1.00 87.75 103 MET A N 1
ATOM 818 C CA . MET A 1 103 ? 1.722 7.866 -6.462 1.00 87.75 103 MET A CA 1
ATOM 819 C C . MET A 1 103 ? 1.489 6.456 -7.012 1.00 87.75 103 MET A C 1
ATOM 821 O O . MET A 1 103 ? 1.920 6.168 -8.126 1.00 87.75 103 MET A O 1
ATOM 825 N N . ALA A 1 104 ? 0.759 5.610 -6.284 1.00 90.19 104 ALA A N 1
ATOM 826 C CA . ALA A 1 104 ? 0.398 4.278 -6.750 1.00 90.19 104 ALA A CA 1
ATOM 827 C C . ALA A 1 104 ? -0.467 4.332 -8.021 1.00 90.19 104 ALA A C 1
ATOM 829 O O . ALA A 1 104 ? -0.217 3.630 -9.000 1.00 90.19 104 ALA A O 1
ATOM 830 N N . PHE A 1 105 ? -1.429 5.257 -8.067 1.00 89.81 105 PHE A N 1
ATOM 831 C CA . PHE A 1 105 ? -2.222 5.501 -9.270 1.00 89.81 105 PHE A CA 1
ATOM 832 C C . PHE A 1 105 ? -1.356 5.855 -10.489 1.00 89.81 105 PHE A C 1
ATOM 834 O O . PHE A 1 105 ? -1.586 5.330 -11.578 1.00 89.81 105 PHE A O 1
ATOM 841 N N . LEU A 1 106 ? -0.336 6.702 -10.314 1.00 88.25 106 LEU A N 1
ATOM 842 C CA . LEU A 1 106 ? 0.612 7.013 -11.388 1.00 88.25 106 LEU A CA 1
ATOM 843 C C . LEU A 1 106 ? 1.426 5.782 -11.811 1.00 88.25 106 LEU A C 1
ATOM 845 O O . LEU A 1 106 ? 1.633 5.587 -13.006 1.00 88.25 106 LEU A O 1
ATOM 849 N N . GLY A 1 107 ? 1.829 4.933 -10.860 1.00 86.12 107 GLY A N 1
ATOM 850 C CA . GLY A 1 107 ? 2.493 3.660 -11.146 1.00 86.12 107 GLY A CA 1
ATOM 851 C C . GLY A 1 107 ? 1.625 2.727 -11.995 1.00 86.12 107 GLY A C 1
ATOM 852 O O . GLY A 1 107 ? 2.074 2.245 -13.031 1.00 86.12 107 GLY A O 1
ATOM 853 N N . TYR A 1 108 ? 0.350 2.555 -11.631 1.00 87.06 108 TYR A N 1
ATOM 854 C CA . TYR A 1 108 ? -0.597 1.759 -12.421 1.00 87.06 108 TYR A CA 1
ATOM 855 C C . TYR A 1 108 ? -0.832 2.330 -13.817 1.00 87.06 108 TYR A C 1
ATOM 857 O O . TYR A 1 108 ? -0.987 1.577 -14.774 1.00 87.06 108 TYR A O 1
ATOM 865 N N . PHE A 1 109 ? -0.861 3.656 -13.950 1.00 87.81 109 PHE A N 1
ATOM 866 C CA . PHE A 1 109 ? -0.976 4.292 -15.256 1.00 87.81 109 PHE A CA 1
ATOM 867 C C . PHE A 1 109 ? 0.267 4.038 -16.123 1.00 87.81 109 PHE A C 1
ATOM 869 O O . PHE A 1 109 ? 0.132 3.808 -17.323 1.00 87.81 109 PHE A O 1
ATOM 876 N N . GLY A 1 110 ? 1.458 4.022 -15.515 1.00 84.44 110 GLY A N 1
ATOM 877 C CA . GLY A 1 110 ? 2.704 3.615 -16.166 1.00 84.44 110 GLY A CA 1
ATOM 878 C C . GLY A 1 110 ? 2.638 2.182 -16.694 1.00 84.44 110 GLY A C 1
ATOM 879 O O . GLY A 1 110 ? 2.817 1.973 -17.891 1.00 84.44 110 GLY A O 1
ATOM 880 N N . GLU A 1 111 ? 2.286 1.219 -15.838 1.00 83.62 111 GLU A N 1
ATOM 881 C CA . GLU A 1 111 ? 2.095 -0.193 -16.224 1.00 83.62 111 GLU A CA 1
ATOM 882 C C . GLU A 1 111 ? 1.009 -0.374 -17.295 1.00 83.62 111 GLU A C 1
ATOM 884 O O . GLU A 1 111 ? 1.126 -1.171 -18.221 1.00 83.62 111 GLU A O 1
ATOM 889 N N . TRP A 1 112 ? -0.075 0.393 -17.218 1.00 85.19 112 TRP A N 1
ATOM 890 C CA . TRP A 1 112 ? -1.113 0.345 -18.240 1.00 85.19 112 TRP A CA 1
ATOM 891 C C . TRP A 1 112 ? -0.576 0.780 -19.609 1.00 85.19 112 TRP A C 1
ATOM 893 O O . TRP A 1 112 ? -0.829 0.118 -20.614 1.00 85.19 112 TRP A O 1
ATOM 903 N N . LEU A 1 113 ? 0.193 1.873 -19.658 1.00 87.06 113 LEU A N 1
ATOM 904 C CA . LEU A 1 113 ? 0.798 2.368 -20.895 1.00 87.06 113 LEU A CA 1
ATOM 905 C C . LEU A 1 113 ? 1.789 1.368 -21.509 1.00 87.06 113 LEU A C 1
ATOM 907 O O . LEU A 1 113 ? 1.856 1.289 -22.736 1.00 87.06 113 LEU A O 1
ATOM 911 N N . THR A 1 114 ? 2.529 0.604 -20.697 1.00 81.50 114 THR A N 1
ATOM 912 C CA . THR A 1 114 ? 3.453 -0.432 -21.198 1.00 81.50 114 THR A CA 1
ATOM 913 C C . THR A 1 114 ? 2.713 -1.635 -21.780 1.00 81.50 114 THR A C 1
ATOM 915 O O . THR A 1 114 ? 3.195 -2.238 -22.738 1.00 81.50 114 THR A O 1
ATOM 918 N N . LEU A 1 115 ? 1.525 -1.957 -21.259 1.00 84.44 115 LEU A N 1
ATOM 919 C CA . LEU A 1 115 ? 0.690 -3.068 -21.729 1.00 84.44 115 LEU A CA 1
ATOM 920 C C . LEU A 1 115 ? -0.219 -2.713 -22.915 1.00 84.44 115 LEU A C 1
ATOM 922 O O . LEU A 1 115 ? -0.650 -3.613 -23.639 1.00 84.44 115 LEU A O 1
ATOM 926 N N . LEU A 1 116 ? -0.512 -1.431 -23.150 1.00 87.88 116 LEU A N 1
ATOM 927 C CA . LEU A 1 116 ? -1.330 -0.980 -24.285 1.00 87.88 116 LEU A CA 1
ATOM 928 C C . LEU A 1 116 ? -0.871 -1.504 -25.663 1.00 87.88 116 LEU A C 1
ATOM 930 O O . LEU A 1 116 ? -1.740 -1.920 -26.429 1.00 87.88 116 LEU A O 1
ATOM 934 N N . PRO A 1 117 ? 0.430 -1.502 -26.016 1.00 86.00 117 PRO A N 1
ATOM 935 C CA . PRO A 1 117 ? 0.909 -2.026 -27.298 1.00 86.00 117 PRO A CA 1
ATOM 936 C C . PRO A 1 117 ? 1.097 -3.555 -27.313 1.00 86.00 117 PRO A C 1
ATOM 938 O O . PRO A 1 117 ? 1.809 -4.068 -28.173 1.00 86.00 117 PRO A O 1
ATOM 941 N N . SER A 1 118 ? 0.518 -4.300 -26.364 1.00 83.69 118 SER A N 1
ATOM 942 C CA . SER A 1 118 ? 0.647 -5.760 -26.345 1.00 83.69 118 SER A CA 1
ATOM 943 C C . SER A 1 118 ? -0.095 -6.412 -27.516 1.00 83.69 118 SER A C 1
ATOM 945 O O . SER A 1 118 ? -1.252 -6.110 -27.808 1.00 83.69 118 SER A O 1
ATOM 947 N N . GLU A 1 119 ? 0.578 -7.348 -28.182 1.00 82.75 119 GLU A N 1
ATOM 948 C CA . GLU A 1 119 ? 0.027 -8.128 -29.288 1.00 82.75 119 GLU A CA 1
ATOM 949 C C . GLU A 1 119 ? 0.117 -9.626 -28.974 1.00 82.75 119 GLU A C 1
ATOM 951 O O . GLU A 1 119 ? 0.982 -10.077 -28.217 1.00 82.75 119 GLU A O 1
ATOM 956 N N . LEU A 1 120 ? -0.787 -10.423 -29.555 1.00 81.38 120 LEU A N 1
ATOM 957 C CA . LEU A 1 120 ? -0.711 -11.879 -29.446 1.00 81.38 120 LEU A CA 1
ATOM 958 C C . LEU A 1 120 ? 0.558 -12.368 -30.143 1.00 81.38 120 LEU A C 1
ATOM 960 O O . LEU A 1 120 ? 0.793 -12.051 -31.309 1.00 81.38 120 LEU A O 1
ATOM 964 N N . LEU A 1 121 ? 1.345 -13.187 -29.446 1.00 78.00 121 LEU A N 1
ATOM 965 C CA . LEU A 1 121 ? 2.554 -13.758 -30.020 1.00 78.00 121 LEU A CA 1
ATOM 966 C C . LEU A 1 121 ? 2.183 -14.731 -31.151 1.00 78.00 121 LEU A C 1
ATOM 968 O O . LEU A 1 121 ? 1.787 -15.871 -30.911 1.00 78.00 121 LEU A O 1
ATOM 972 N N . SER A 1 122 ? 2.292 -14.269 -32.396 1.00 76.75 122 SER A N 1
ATOM 973 C CA . SER A 1 122 ? 2.089 -15.085 -33.592 1.00 76.75 122 SER A CA 1
ATOM 974 C C . SER A 1 122 ? 3.435 -15.547 -34.158 1.00 76.75 122 SER A C 1
ATOM 976 O O . SER A 1 122 ? 4.237 -14.718 -34.592 1.00 76.75 122 SER A O 1
ATOM 978 N N . GLY A 1 123 ? 3.668 -16.861 -34.202 1.00 78.06 123 GLY A N 1
ATOM 979 C CA . GLY A 1 123 ? 4.912 -17.458 -34.706 1.00 78.06 123 GLY A CA 1
ATOM 980 C C . GLY A 1 123 ? 5.854 -17.936 -33.597 1.00 78.06 123 GLY A C 1
ATOM 981 O O . GLY A 1 123 ? 5.453 -18.061 -32.443 1.00 78.06 123 GLY A O 1
ATOM 982 N N . ASP A 1 124 ? 7.097 -18.255 -33.961 1.00 78.94 124 ASP A N 1
ATOM 983 C CA . ASP A 1 124 ? 8.073 -18.851 -33.043 1.00 78.94 124 ASP A CA 1
ATOM 984 C C . ASP A 1 124 ? 8.797 -17.771 -32.218 1.00 78.94 124 ASP A C 1
ATOM 986 O O . ASP A 1 124 ? 9.384 -16.842 -32.786 1.00 78.94 124 ASP A O 1
ATOM 990 N N . ALA A 1 125 ? 8.779 -17.885 -30.886 1.00 77.25 125 ALA A N 1
ATOM 991 C CA . ALA A 1 125 ? 9.312 -16.871 -29.965 1.00 77.25 125 ALA A CA 1
ATOM 992 C C . ALA A 1 125 ? 10.807 -16.587 -30.203 1.00 77.25 125 ALA A C 1
ATOM 994 O O . ALA A 1 125 ? 11.266 -15.449 -30.099 1.00 77.25 125 ALA A O 1
ATOM 995 N N . CYS A 1 126 ? 11.562 -17.614 -30.603 1.00 82.12 126 CYS A N 1
ATOM 996 C CA . CYS A 1 126 ? 12.994 -17.514 -30.879 1.00 82.12 126 CYS A CA 1
ATOM 997 C C . CYS A 1 126 ? 13.326 -16.597 -32.066 1.00 82.12 126 CYS A C 1
ATOM 999 O O . CYS A 1 126 ? 14.433 -16.069 -32.127 1.00 82.12 126 CYS A O 1
ATOM 1001 N N . SER A 1 127 ? 12.381 -16.362 -32.985 1.00 81.06 127 SER A N 1
ATOM 1002 C CA . SER A 1 127 ? 12.585 -15.447 -34.118 1.00 81.06 127 SER A CA 1
ATOM 1003 C C . SER A 1 127 ? 12.605 -13.968 -33.710 1.00 81.06 127 SER A C 1
ATOM 1005 O O . SER A 1 127 ? 13.148 -13.143 -34.439 1.00 81.06 127 SER A O 1
ATOM 1007 N N . ARG A 1 128 ? 12.055 -13.639 -32.533 1.00 73.38 128 ARG A N 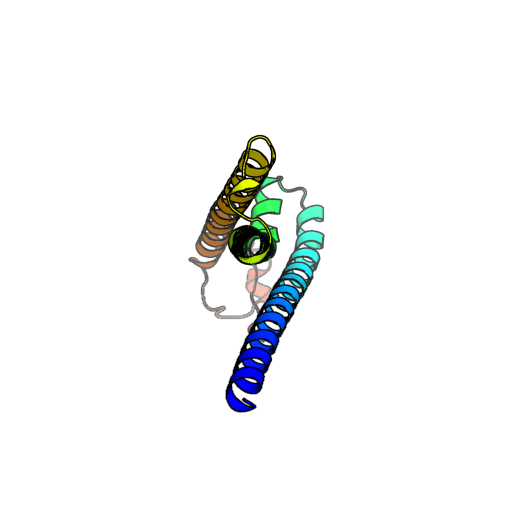1
ATOM 1008 C CA . ARG A 1 128 ? 11.934 -12.273 -31.998 1.00 73.38 128 ARG A CA 1
ATOM 1009 C C . ARG A 1 128 ? 12.925 -11.973 -30.872 1.00 73.38 128 ARG A C 1
ATOM 1011 O O . ARG A 1 128 ? 12.871 -10.901 -30.290 1.00 73.38 128 ARG A O 1
ATOM 1018 N N . VAL A 1 129 ? 13.863 -12.883 -30.588 1.00 78.19 129 VAL A N 1
ATOM 1019 C CA . VAL A 1 129 ? 14.834 -12.752 -29.481 1.00 78.19 129 VAL A CA 1
ATOM 1020 C C . VAL A 1 129 ? 15.787 -11.560 -29.636 1.00 78.19 129 VAL A C 1
ATOM 1022 O O . VAL A 1 129 ? 16.372 -11.096 -28.664 1.00 78.19 129 VAL A O 1
ATOM 1025 N N . THR A 1 130 ? 15.982 -11.081 -30.867 1.00 76.69 130 THR A N 1
ATOM 1026 C CA . THR A 1 130 ? 16.845 -9.926 -31.167 1.00 76.69 130 THR A CA 1
ATOM 1027 C C . THR A 1 130 ? 16.112 -8.591 -31.022 1.00 76.69 130 THR A C 1
ATOM 1029 O O . THR A 1 130 ? 16.742 -7.538 -31.046 1.00 76.69 130 THR A O 1
ATOM 1032 N N . GLU A 1 131 ? 14.789 -8.627 -30.882 1.00 75.06 131 GLU A N 1
ATOM 1033 C CA . GLU A 1 131 ? 13.945 -7.465 -30.631 1.00 75.06 131 GLU A CA 1
ATOM 1034 C C . GLU A 1 131 ? 13.701 -7.336 -29.109 1.00 75.06 131 GLU A C 1
ATOM 1036 O O . GLU A 1 131 ? 13.672 -8.333 -28.390 1.00 75.06 131 GLU A O 1
ATOM 1041 N N . SER A 1 132 ? 13.537 -6.116 -28.587 1.00 70.75 132 SER A N 1
ATOM 1042 C CA . SER A 1 132 ? 13.399 -5.839 -27.144 1.00 70.75 132 SER A CA 1
ATOM 1043 C C . SER A 1 132 ? 11.990 -6.130 -26.603 1.00 70.75 132 SER A C 1
ATOM 1045 O O . SER A 1 132 ? 11.377 -5.271 -25.970 1.00 70.75 132 SER A O 1
ATOM 1047 N N . TRP A 1 133 ? 11.451 -7.314 -26.891 1.00 72.44 133 TRP A N 1
ATOM 1048 C CA . TRP A 1 133 ? 10.140 -7.745 -26.402 1.00 72.44 133 TRP A CA 1
ATOM 1049 C C . TRP A 1 133 ? 10.263 -8.524 -25.096 1.00 72.44 133 TRP A C 1
ATOM 1051 O O . TRP A 1 133 ? 11.140 -9.375 -24.943 1.00 72.44 133 TRP A O 1
ATOM 1061 N N . SER A 1 134 ? 9.332 -8.281 -24.176 1.00 74.62 134 SER A N 1
ATOM 1062 C CA . SER A 1 134 ? 9.069 -9.163 -23.041 1.00 74.62 134 SER A CA 1
ATOM 1063 C C . SER A 1 134 ? 7.874 -10.060 -23.367 1.00 74.62 134 SER A C 1
ATOM 1065 O O . SER A 1 134 ? 6.882 -9.622 -23.949 1.00 74.62 134 SER A O 1
ATOM 1067 N N . VAL A 1 135 ? 7.973 -11.347 -23.026 1.00 76.25 135 VAL A N 1
ATOM 1068 C CA . VAL A 1 135 ? 6.887 -12.312 -23.238 1.00 76.25 135 VAL A CA 1
ATOM 1069 C C . VAL A 1 135 ? 6.193 -12.558 -21.907 1.00 76.25 135 VAL A C 1
ATOM 1071 O O . VAL A 1 135 ? 6.827 -12.987 -20.945 1.00 76.25 135 VAL A O 1
ATOM 1074 N N . MET A 1 136 ? 4.883 -12.324 -21.860 1.00 73.44 136 MET A N 1
ATOM 1075 C CA . MET A 1 136 ? 4.052 -12.681 -20.715 1.00 73.44 136 MET A CA 1
ATOM 1076 C C . MET A 1 136 ? 3.420 -14.048 -20.976 1.00 73.44 136 MET A C 1
ATOM 1078 O O . MET A 1 136 ? 2.520 -14.179 -21.805 1.00 73.44 136 MET A O 1
ATOM 1082 N N . ASN A 1 137 ? 3.934 -15.087 -20.315 1.00 69.75 137 ASN A N 1
ATOM 1083 C CA . ASN A 1 137 ? 3.398 -16.435 -20.469 1.00 69.75 137 ASN A CA 1
ATOM 1084 C C . ASN A 1 137 ? 2.076 -16.540 -19.694 1.00 69.75 137 ASN A C 1
ATOM 1086 O O . ASN A 1 137 ? 2.041 -16.228 -18.504 1.00 69.75 137 ASN A O 1
ATOM 1090 N N . GLN A 1 138 ? 0.993 -16.957 -20.353 1.00 58.09 138 GLN A N 1
ATOM 1091 C CA . GLN A 1 138 ? -0.266 -17.247 -19.661 1.00 58.09 138 GLN A CA 1
ATOM 1092 C C . GLN A 1 138 ? -0.074 -18.542 -18.864 1.00 58.09 138 GLN A C 1
ATOM 1094 O O . GLN A 1 138 ? 0.169 -19.593 -19.457 1.00 58.09 138 GLN A O 1
ATOM 1099 N N . ALA A 1 139 ? -0.102 -18.440 -17.535 1.00 43.59 139 ALA A N 1
ATOM 1100 C CA . ALA A 1 139 ? -0.175 -19.598 -16.648 1.00 43.59 139 ALA A CA 1
ATOM 1101 C C . ALA A 1 139 ? -1.588 -20.197 -16.657 1.00 43.59 139 ALA A C 1
ATOM 1103 O O . ALA A 1 139 ? -2.559 -19.405 -16.701 1.00 43.59 139 ALA A O 1
#

pLDDT: mean 80.92, std 12.01, range [43.59, 94.94]

=== Feature glossary ===
Key to the feature types in this record:

— What the protein is —

Primary structure: the covalent order of the twenty standard amino acids along the backbone. Two proteins with the same sequence will (almost always) fold to the same structure; two with 30% identity often share a fold but not the details.

Database cross-references. InterPro integrates a dozen domain/family signature databases into unified entries with residue-range hits. GO terms attach function/process/location labels with evidence codes. CATH codes position the fold in a four-level structural taxonomy. Organism is the NCBI-taxonomy species name.

— Where its atoms are —

The mmCIF block holds the 3D Cartesian coordinates of each backbone atom (N, Cα, C, O) in ångströms. mmCIF is the PDB's canonical archive format — a tagged-loop text representation of the atomic model.

Six rendered views show the 3D structure from the faces of a cube — i.e. along ±x, ±y, ±z. Rendering representation is drawn randomly per protein from cartoon (secondary-structure ribbons), sticks (backbone bonds), or molecular surface; coloring is either N→C rainbow (blue at the N-terminus through red at the C-terminus) or one color per chain.

— Local backbone conformation —

DSSP 8-state secondary structure assigns each residue one of H (α-helix), G (3₁₀-helix), I (π-helix), E (extended β-strand), B (isolated β-bridge), T (hydrogen-bonded turn), S (bend), or '-' (coil). The assignment is computed from backbone hydrogen-bond geometry via the Kabsch–Sander algorithm.

P-SEA three-state annotation labels each residue as helix, strand, or coil based purely on the geometry of the Cα trace. It serves as a fallback when the full backbone (and thus DSSP) is unavailable.

The φ/ψ torsion pair specifies the backbone conformation at each residue. φ rotates about the N–Cα bond, ψ about the Cα–C bond. Steric clashes forbid most of the (φ, ψ) plane — the allowed regions (α-helix basin, β-sheet basin, left-handed helix) are the Ramachandran-allowed regions.

— Global shape and packing —

The geometric summary reports three shape descriptors. Rg (radius of gyration) measures how spread out the Cα atoms are about their centre of mass; compact globular proteins have small Rg, elongated or unfolded ones large. Cα contacts (<8 Å, |i−j|>4) count long-range residue pairs in spatial proximity — high for tightly packed folds, near zero for rods or random coil. The bounding-box extents give the protein's footprint along x, y, z in Å.

Accessible surface area quantifies burial. A residue with SASA near zero is packed into the hydrophobic core; one with SASA >100 Å² sits on the surface. Computed here via the Shrake–Rupley numerical algorithm with a 1.4 Å probe.

Plot images: a contact map (which residues are close in 3D, as an N×N binary image), a Ramachandran scatter (backbone torsion angles, revealing secondary-structure composition at a glance), and — for AlphaFold structures — a PAE heatmap (pairwise prediction confidence).

— Structural neighborhood —

The Foldseek 3Di string encodes local tertiary geometry as a 20-letter alphabet — one character per residue — derived from the relative positions of nearby Cα atoms. Unlike the amino-acid sequence, 3Di is a direct function of the 3D structure, so two proteins with the same fold have similar 3Di strings even at low sequence identity.

Nearest PDB neighbors are the top structural matches found by Foldseek when searching this structure against the entire Protein Data Bank. Each hit reports a TM-score (0 to 1; >0.5 almost always implies the same fold) and an E-value. These are *structural* homologs — they may share no detectable sequence similarity.

— Confidence and disorder —

For AlphaFold models, the B-factor field carries pLDDT — the model's own estimate of local accuracy on a 0–100 scale. Regions with pLDDT<50 should be treated as essentially unmodeled; they often correspond to intrinsically disordered segments.

B-factor (Debye–Waller factor) reflects atomic displacement in the crystal lattice. It is an experimental observable (units Å²), not a prediction; low values mean the atom is pinned down, high values mean it moves or is heterogeneous across the crystal.

Predicted aligned error is AlphaFold's pairwise confidence. Unlike pLDDT (per-residue), PAE is per-residue-pair and captures whether two parts of the structure are correctly placed relative to each other. Units are ångströms of expected positional error.